Protein AF-A0A964NU23-F1 (afdb_monomer_lite)

Secondary structure (DSSP, 8-state):
--HHHHHHHHHHHHHHHHHHHHHHTSPPPTT---SS-HHHHHHHHHHHHHHHHHHHHHHHH------SS--

Sequence (71 aa):
MSLELTLALMALTGAALGFTLWRERRPAEPFKPKLVPWLFLSMTLLVILLVLTAHAVAELTGVQMKGRFGG

pLDDT: mean 87.51, std 12.1, range [39.34, 98.06]

Structure (mmCIF, N/CA/C/O backbone):
data_AF-A0A964NU23-F1
#
_entry.id   AF-A0A964NU23-F1
#
loop_
_atom_site.group_PDB
_atom_site.id
_atom_site.type_symbol
_atom_site.label_atom_id
_atom_site.label_alt_id
_atom_site.label_comp_id
_atom_site.label_asym_id
_atom_site.label_entity_id
_atom_site.label_seq_id
_atom_site.pdbx_PDB_ins_code
_atom_site.Cartn_x
_atom_site.Cartn_y
_atom_site.Cartn_z
_atom_site.occupancy
_atom_site.B_iso_or_equiv
_atom_site.auth_seq_id
_atom_site.auth_comp_id
_atom_site.auth_asym_id
_atom_site.auth_atom_id
_atom_site.pdbx_PDB_model_num
ATOM 1 N N . MET A 1 1 ? -0.630 -3.843 -19.988 1.00 62.94 1 MET A N 1
ATOM 2 C CA . MET A 1 1 ? -1.451 -2.678 -19.586 1.00 62.94 1 MET A CA 1
ATOM 3 C C . MET A 1 1 ? -0.693 -1.433 -20.019 1.00 62.94 1 MET A C 1
ATOM 5 O O . MET A 1 1 ? 0.470 -1.594 -20.358 1.00 62.94 1 MET A O 1
ATOM 9 N N . SER A 1 2 ? -1.313 -0.255 -20.105 1.00 87.50 2 SER A N 1
ATOM 10 C CA . SER A 1 2 ? -0.542 0.974 -20.336 1.00 87.50 2 SER A CA 1
ATOM 11 C C . SER A 1 2 ? 0.059 1.469 -19.021 1.00 87.50 2 SER A C 1
ATOM 13 O O . SER A 1 2 ? -0.578 1.351 -17.971 1.00 87.50 2 SER A O 1
ATOM 15 N N . LEU A 1 3 ? 1.243 2.076 -19.091 1.00 86.88 3 LEU A N 1
ATOM 16 C CA . LEU A 1 3 ? 1.918 2.708 -17.957 1.00 86.88 3 LEU A CA 1
ATOM 17 C C . LEU A 1 3 ? 0.994 3.645 -17.168 1.00 86.88 3 LEU A C 1
ATOM 19 O O . LEU A 1 3 ? 0.985 3.625 -15.940 1.00 86.88 3 LEU A O 1
ATOM 23 N N . GLU A 1 4 ? 0.171 4.428 -17.867 1.00 91.94 4 GLU A N 1
ATOM 24 C CA . GLU A 1 4 ? -0.804 5.343 -17.264 1.00 91.94 4 GLU A CA 1
ATOM 25 C C . GLU A 1 4 ? -1.794 4.612 -16.349 1.00 91.94 4 GLU A C 1
ATOM 27 O O . GLU A 1 4 ? -2.033 5.035 -15.215 1.00 91.94 4 GLU A O 1
ATOM 32 N N . LEU A 1 5 ? -2.332 3.477 -16.810 1.00 92.62 5 LEU A N 1
ATOM 33 C CA . LEU A 1 5 ? -3.237 2.650 -16.019 1.00 92.62 5 LEU A CA 1
ATOM 34 C C . LEU A 1 5 ? -2.512 2.040 -14.815 1.00 92.62 5 LEU A C 1
ATOM 36 O O . LEU A 1 5 ? -3.058 2.033 -13.712 1.00 92.62 5 LEU A O 1
ATOM 40 N N . THR A 1 6 ? -1.277 1.570 -15.003 1.00 92.50 6 THR A N 1
ATOM 41 C CA . THR A 1 6 ? -0.449 1.022 -13.920 1.00 92.50 6 THR A CA 1
ATOM 42 C C . THR A 1 6 ? -0.235 2.063 -12.820 1.00 92.50 6 THR A C 1
ATOM 44 O O . THR A 1 6 ? -0.461 1.774 -11.645 1.00 92.50 6 THR A O 1
ATOM 47 N N . LEU A 1 7 ? 0.110 3.300 -13.187 1.00 94.31 7 LEU A N 1
ATOM 48 C CA . LEU A 1 7 ? 0.307 4.404 -12.245 1.00 94.31 7 LEU A CA 1
ATOM 49 C C . LEU A 1 7 ? -0.990 4.798 -11.526 1.00 94.31 7 LEU A C 1
ATOM 51 O O . LEU A 1 7 ? -0.976 5.002 -10.310 1.00 94.31 7 LEU A O 1
ATOM 55 N N . ALA A 1 8 ? -2.120 4.849 -12.237 1.00 96.62 8 ALA A N 1
ATOM 56 C CA . ALA A 1 8 ? -3.423 5.121 -11.631 1.00 96.62 8 ALA A CA 1
ATOM 57 C C . ALA A 1 8 ? -3.799 4.048 -10.592 1.00 96.62 8 ALA A C 1
ATOM 59 O O . ALA A 1 8 ? -4.216 4.370 -9.475 1.00 96.62 8 ALA A O 1
ATOM 60 N N . LEU A 1 9 ? -3.586 2.770 -10.920 1.00 96.12 9 LEU A N 1
ATOM 61 C CA . LEU A 1 9 ? -3.818 1.654 -10.002 1.00 96.12 9 LEU A CA 1
ATOM 62 C C . LEU A 1 9 ? -2.865 1.685 -8.802 1.00 96.12 9 LEU A C 1
ATOM 64 O O . LEU A 1 9 ? -3.298 1.406 -7.683 1.00 96.12 9 LEU A O 1
ATOM 68 N N . MET A 1 10 ? -1.598 2.059 -8.995 1.00 95.69 10 MET A N 1
ATOM 69 C CA . MET A 1 10 ? -0.643 2.234 -7.896 1.00 95.69 10 MET A CA 1
ATOM 70 C C . MET A 1 10 ? -1.083 3.342 -6.939 1.00 95.69 10 MET A C 1
ATOM 72 O O . MET A 1 10 ? -1.073 3.129 -5.728 1.00 95.69 10 MET A O 1
ATOM 76 N N . ALA A 1 11 ? -1.516 4.495 -7.458 1.00 97.56 11 ALA A N 1
ATOM 77 C CA . ALA A 1 11 ? -1.993 5.605 -6.636 1.00 97.56 11 ALA A CA 1
ATOM 78 C C . ALA A 1 11 ? -3.233 5.214 -5.814 1.00 97.56 11 ALA A C 1
ATOM 80 O O . ALA A 1 11 ? -3.272 5.437 -4.602 1.00 97.56 11 ALA A O 1
ATOM 81 N N . LEU A 1 12 ? -4.215 4.563 -6.447 1.00 97.75 12 LEU A N 1
ATOM 82 C CA . LEU A 1 12 ? -5.424 4.075 -5.777 1.00 97.75 12 LEU A CA 1
ATOM 83 C C . LEU A 1 12 ? -5.103 3.023 -4.707 1.00 97.75 12 LEU A C 1
ATOM 85 O O . LEU A 1 12 ? -5.584 3.114 -3.576 1.00 97.75 12 LEU A O 1
ATOM 89 N N . THR A 1 13 ? -4.254 2.049 -5.040 1.00 97.50 13 THR A N 1
ATOM 90 C CA . THR A 1 13 ? -3.850 0.982 -4.113 1.00 97.50 13 THR A CA 1
ATOM 91 C C . THR A 1 13 ? -3.053 1.550 -2.940 1.00 97.50 13 THR A C 1
ATOM 93 O O . THR A 1 13 ? -3.298 1.178 -1.794 1.00 97.50 13 THR A O 1
ATOM 96 N N . GLY A 1 14 ? -2.147 2.497 -3.194 1.00 97.56 14 GLY A N 1
ATOM 97 C CA . GLY A 1 14 ? -1.384 3.197 -2.162 1.00 97.56 14 GLY A CA 1
ATOM 98 C C . GLY A 1 14 ? -2.276 4.006 -1.218 1.00 97.56 14 GLY A C 1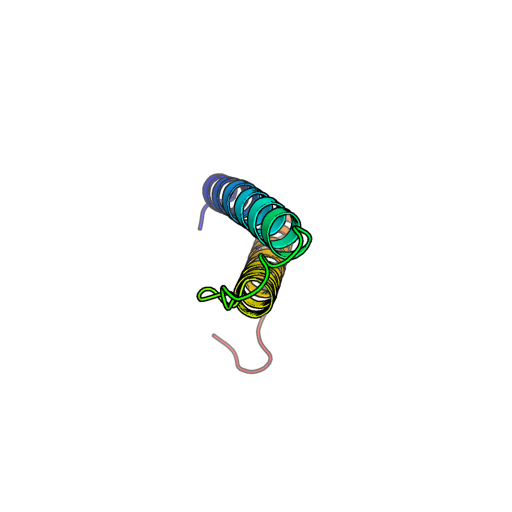
ATOM 99 O O . GLY A 1 14 ? -2.109 3.929 -0.000 1.00 97.56 14 GLY A O 1
ATOM 100 N N . ALA A 1 15 ? -3.277 4.715 -1.750 1.00 98.06 15 ALA A N 1
ATOM 101 C CA . ALA A 1 15 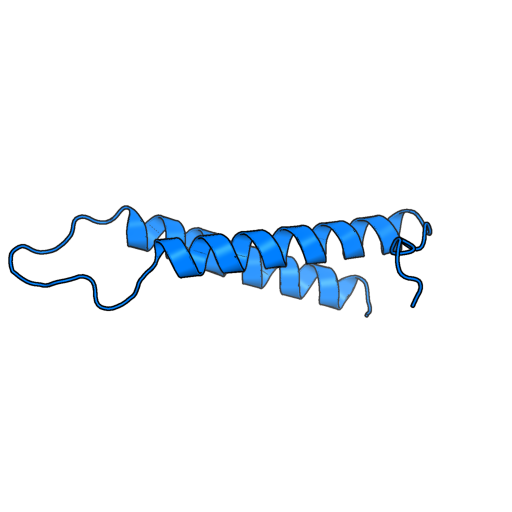? -4.258 5.436 -0.941 1.00 98.06 15 ALA A CA 1
ATOM 102 C C . ALA A 1 15 ? -5.087 4.482 -0.063 1.00 98.06 15 ALA A C 1
ATOM 104 O O . ALA A 1 15 ? -5.253 4.726 1.135 1.00 98.06 15 ALA A O 1
ATOM 105 N N . ALA A 1 16 ? -5.547 3.360 -0.624 1.00 97.50 16 ALA A N 1
ATOM 106 C CA . ALA A 1 16 ? -6.262 2.328 0.123 1.00 97.50 16 ALA A CA 1
ATOM 107 C C . ALA A 1 16 ? -5.381 1.692 1.214 1.00 97.50 16 ALA A C 1
ATOM 109 O O . ALA A 1 16 ? -5.828 1.494 2.346 1.00 97.50 16 ALA A O 1
ATOM 110 N N . LEU A 1 17 ? -4.108 1.418 0.917 1.00 97.50 17 LEU A N 1
ATOM 111 C CA . LEU A 1 17 ? -3.150 0.894 1.890 1.00 97.50 17 LEU A CA 1
ATOM 112 C C . LEU A 1 17 ? -2.939 1.889 3.040 1.00 97.50 17 LEU A C 1
ATOM 114 O O . LEU A 1 17 ? -3.026 1.517 4.209 1.00 97.50 17 LEU A O 1
ATOM 118 N N . GLY A 1 18 ? -2.743 3.170 2.723 1.00 96.88 18 GLY A N 1
ATOM 119 C CA . GLY A 1 18 ? -2.635 4.230 3.723 1.00 96.88 18 GLY A CA 1
ATOM 120 C C . GLY A 1 18 ? -3.881 4.325 4.607 1.00 96.88 18 GLY A C 1
ATOM 121 O O . GLY A 1 18 ? -3.770 4.376 5.834 1.00 96.88 18 GLY A O 1
ATOM 122 N N . PHE A 1 19 ? -5.070 4.268 4.002 1.00 96.75 19 PHE A N 1
ATOM 123 C CA . PHE A 1 19 ? -6.342 4.280 4.724 1.00 96.75 19 PHE A CA 1
ATOM 124 C C . PHE A 1 19 ? -6.494 3.077 5.666 1.00 96.75 19 PHE A C 1
ATOM 126 O O . PHE A 1 19 ? -6.858 3.248 6.831 1.00 96.75 19 PHE A O 1
ATOM 133 N N . THR A 1 20 ? -6.192 1.865 5.197 1.00 95.81 20 THR A N 1
ATOM 134 C CA . THR A 1 20 ? -6.320 0.642 6.009 1.00 95.81 20 THR A CA 1
ATOM 135 C C . THR A 1 20 ? -5.340 0.627 7.179 1.00 95.81 20 THR A C 1
ATOM 137 O O . THR A 1 20 ? -5.740 0.312 8.299 1.00 95.81 20 THR A O 1
ATOM 140 N N . LEU A 1 21 ? -4.093 1.060 6.970 1.00 95.25 21 LEU A N 1
ATOM 141 C CA . LEU A 1 21 ? -3.105 1.218 8.042 1.00 95.25 21 LEU A CA 1
ATOM 142 C C . LEU A 1 21 ? -3.526 2.281 9.061 1.00 95.25 21 LEU A C 1
ATOM 144 O O . LEU A 1 21 ? -3.414 2.066 10.269 1.00 95.25 21 LEU A O 1
ATOM 148 N N . TRP A 1 22 ? -4.042 3.419 8.595 1.00 94.62 22 TRP A N 1
ATOM 149 C CA . TRP A 1 22 ? -4.576 4.460 9.470 1.00 94.62 22 TRP A CA 1
ATOM 150 C C . TRP A 1 22 ? -5.757 3.956 10.303 1.00 94.62 22 TRP A C 1
ATOM 152 O O . TRP A 1 22 ? -5.834 4.220 11.504 1.00 94.62 22 TRP A O 1
ATOM 162 N N . ARG A 1 23 ? -6.666 3.193 9.686 1.00 92.19 23 ARG A N 1
ATOM 163 C CA . ARG A 1 23 ? -7.836 2.637 10.364 1.00 92.19 23 ARG A CA 1
ATOM 164 C C . ARG A 1 23 ? -7.459 1.559 11.372 1.00 92.19 23 ARG A C 1
ATOM 166 O O . ARG A 1 23 ? -8.074 1.517 12.440 1.00 92.19 23 ARG A O 1
ATOM 173 N N . GLU A 1 24 ? -6.450 0.746 11.071 1.00 89.94 24 GLU A N 1
ATOM 174 C CA . GLU A 1 24 ? -5.965 -0.304 11.966 1.00 89.94 24 GLU A CA 1
ATOM 175 C C . GLU A 1 24 ? -5.325 0.263 13.237 1.00 89.94 24 GLU A C 1
ATOM 177 O O . GLU A 1 24 ? -5.588 -0.240 14.330 1.00 89.94 24 GLU A O 1
ATOM 182 N N . ARG A 1 25 ? -4.572 1.365 13.106 1.00 89.19 25 ARG A N 1
ATOM 183 C CA . ARG A 1 25 ? -3.931 2.081 14.224 1.00 89.19 25 ARG A CA 1
ATOM 184 C C . ARG A 1 25 ? -4.911 2.777 15.167 1.00 89.19 25 ARG A C 1
ATOM 186 O O . ARG A 1 25 ? -4.504 3.229 16.235 1.00 89.19 25 ARG A O 1
ATOM 193 N N . ARG A 1 26 ? -6.187 2.902 14.796 1.00 88.31 26 ARG A N 1
ATOM 194 C CA . ARG A 1 26 ? -7.190 3.469 15.698 1.00 88.31 26 ARG A CA 1
ATOM 195 C C . ARG A 1 26 ? -7.512 2.476 16.825 1.00 88.31 26 ARG A C 1
ATOM 197 O O . ARG A 1 26 ? -7.690 1.289 16.537 1.00 88.31 26 ARG A O 1
ATOM 204 N N . PRO A 1 27 ? -7.643 2.952 18.077 1.00 82.88 27 PRO A N 1
ATOM 205 C CA . PRO A 1 27 ? -7.969 2.097 19.212 1.00 82.88 27 PRO A CA 1
ATOM 206 C C . PRO A 1 27 ? -9.292 1.365 18.972 1.00 82.88 27 PRO A C 1
ATOM 208 O O . PRO A 1 27 ? -10.224 1.916 18.376 1.00 82.88 27 PRO A O 1
ATOM 211 N N . ALA A 1 28 ? -9.353 0.107 19.407 1.00 80.62 28 ALA A N 1
ATOM 212 C CA . ALA A 1 28 ? -10.598 -0.646 19.406 1.00 80.62 28 ALA A CA 1
ATOM 213 C C . ALA A 1 28 ? -11.532 -0.065 20.475 1.00 80.62 28 ALA A C 1
ATOM 215 O O . ALA A 1 28 ? -11.097 0.238 21.587 1.00 80.62 28 ALA A O 1
ATOM 216 N N . GLU A 1 29 ? -12.808 0.104 20.132 1.00 84.62 29 GLU A N 1
ATOM 217 C CA . GLU A 1 29 ? -13.812 0.494 21.117 1.00 84.62 29 GLU A CA 1
ATOM 218 C C . GLU A 1 29 ? -13.993 -0.651 22.129 1.00 84.62 29 GLU A C 1
ATOM 220 O O . GLU A 1 29 ? -14.108 -1.814 21.721 1.00 84.62 29 GLU A O 1
ATOM 225 N N . PRO A 1 30 ? -14.033 -0.358 23.442 1.00 80.62 30 PRO A N 1
ATOM 226 C CA . PRO A 1 30 ? -14.347 -1.368 24.443 1.00 80.62 30 PRO A CA 1
ATOM 227 C C . PRO A 1 30 ? -1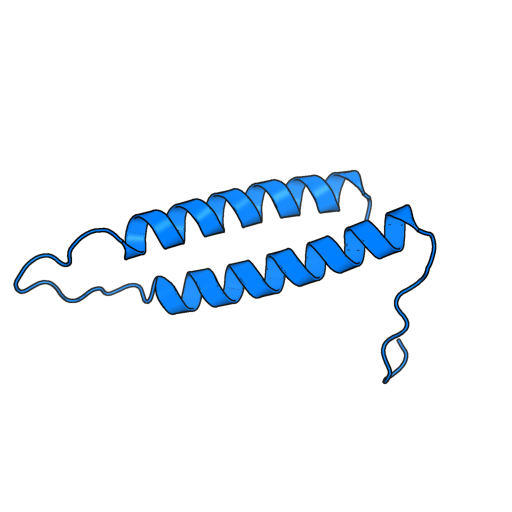5.680 -2.042 24.099 1.00 80.62 30 PRO A C 1
ATOM 229 O O . PRO A 1 30 ? -16.643 -1.367 23.739 1.00 80.62 30 PRO A O 1
ATOM 232 N N . PHE A 1 31 ? -15.735 -3.372 24.199 1.00 84.56 31 PHE A N 1
ATOM 233 C CA . PHE A 1 31 ? -16.930 -4.187 23.920 1.00 84.56 31 PHE A CA 1
ATOM 234 C C . PHE A 1 31 ? -17.430 -4.193 22.465 1.00 84.56 31 PHE A C 1
ATOM 236 O O . PHE A 1 31 ? -18.475 -4.780 22.191 1.00 84.56 31 PHE A O 1
ATOM 243 N N . LYS A 1 32 ? -16.686 -3.613 21.512 1.00 82.00 32 LYS A N 1
ATOM 244 C CA . LYS A 1 32 ? -16.984 -3.735 20.078 1.00 82.00 32 LYS A CA 1
ATOM 245 C C . LYS A 1 32 ? -15.820 -4.392 19.333 1.00 82.00 32 LYS A C 1
ATOM 247 O O . LYS A 1 32 ? -14.803 -3.738 19.086 1.00 82.00 32 LYS A O 1
ATOM 252 N N . PRO A 1 33 ? -15.943 -5.676 18.954 1.00 80.19 33 PRO A N 1
ATOM 253 C CA . PRO A 1 33 ? -14.901 -6.346 18.190 1.00 80.19 33 PRO A CA 1
ATOM 254 C C . PRO A 1 33 ? -14.727 -5.689 16.815 1.00 80.19 33 PRO A C 1
ATOM 256 O O . PRO A 1 33 ? -15.692 -5.268 16.173 1.00 80.19 33 PRO A O 1
ATOM 259 N N . LYS A 1 34 ? -13.479 -5.614 16.340 1.00 81.44 34 LYS A N 1
ATOM 260 C CA . LYS A 1 34 ? -13.177 -5.175 14.972 1.00 81.44 34 LYS A CA 1
ATOM 261 C C . LYS A 1 34 ? -13.730 -6.220 13.992 1.00 81.44 34 LYS A C 1
ATOM 263 O O . LYS A 1 34 ? -13.178 -7.306 13.880 1.00 81.44 34 LYS A O 1
ATOM 268 N N . LEU A 1 35 ? -14.810 -5.882 13.284 1.00 86.88 35 LEU A N 1
ATOM 269 C CA . LEU A 1 35 ? -15.442 -6.768 12.291 1.00 86.88 35 LEU A CA 1
ATOM 270 C C . LEU A 1 35 ? -14.610 -6.922 11.012 1.00 86.88 35 LEU A C 1
ATOM 272 O O . LEU A 1 35 ? -14.677 -7.946 10.341 1.00 86.88 35 LEU A O 1
ATOM 276 N N . VAL A 1 36 ? -13.837 -5.891 10.667 1.00 88.75 36 VAL A N 1
ATOM 277 C CA . VAL A 1 36 ? -12.994 -5.881 9.471 1.00 88.75 36 VAL A CA 1
ATOM 278 C C . VAL A 1 36 ? -11.554 -6.201 9.876 1.00 88.75 36 VAL A C 1
ATOM 280 O O . VAL A 1 36 ? -10.989 -5.472 10.699 1.00 88.75 36 VAL A O 1
ATOM 283 N N . PRO A 1 37 ? -10.928 -7.240 9.295 1.00 90.62 37 PRO A N 1
ATOM 284 C CA . PRO A 1 37 ? -9.530 -7.566 9.547 1.00 90.62 37 PRO A CA 1
ATOM 285 C C . PRO A 1 37 ? -8.615 -6.616 8.756 1.00 90.62 37 PRO A C 1
ATOM 287 O O . PRO A 1 37 ? -8.045 -6.981 7.728 1.00 90.62 37 PRO A O 1
ATOM 290 N N . TRP A 1 38 ? -8.473 -5.372 9.223 1.00 92.69 38 TRP A N 1
ATOM 291 C CA . TRP A 1 38 ? -7.716 -4.325 8.518 1.00 92.69 38 TRP A CA 1
ATOM 292 C C . TRP A 1 38 ? -6.250 -4.691 8.274 1.00 92.69 38 TRP A C 1
ATOM 294 O O . TRP A 1 38 ? -5.695 -4.294 7.252 1.00 92.69 38 TRP A O 1
ATOM 304 N N . LEU A 1 39 ? -5.633 -5.466 9.174 1.00 91.62 39 LEU A N 1
ATOM 305 C CA . LEU A 1 39 ? -4.275 -5.980 8.984 1.00 91.62 39 LEU A CA 1
ATOM 306 C C . LEU A 1 39 ? -4.190 -6.943 7.794 1.00 91.62 39 LEU A C 1
ATOM 308 O O . LEU A 1 39 ? -3.263 -6.858 6.998 1.00 91.62 39 LEU A O 1
ATOM 312 N N . PHE A 1 40 ? -5.162 -7.843 7.646 1.00 93.69 40 PHE A N 1
ATOM 313 C CA . PHE A 1 40 ? -5.190 -8.753 6.504 1.00 93.69 40 PHE A CA 1
ATOM 314 C C . PHE A 1 40 ? -5.360 -7.967 5.200 1.00 93.69 40 PHE A C 1
ATOM 316 O O . PHE A 1 40 ? -4.607 -8.166 4.250 1.00 93.69 40 PHE A O 1
ATOM 323 N N . LEU A 1 41 ? -6.284 -7.002 5.194 1.00 95.38 41 LEU A N 1
ATOM 324 C CA . LEU A 1 41 ? -6.532 -6.154 4.032 1.00 95.38 41 LEU A CA 1
ATOM 325 C C . LEU A 1 41 ? -5.302 -5.315 3.647 1.00 95.38 41 LEU A C 1
ATOM 327 O O . LEU A 1 41 ? -4.988 -5.204 2.463 1.00 95.38 41 LEU A O 1
ATOM 331 N N . SER A 1 42 ? -4.574 -4.762 4.622 1.00 95.25 42 SER A N 1
ATOM 332 C CA . SER A 1 42 ? -3.354 -3.996 4.353 1.00 95.25 42 SER A CA 1
ATOM 333 C C . SER A 1 42 ? -2.229 -4.875 3.800 1.00 95.25 42 SER A C 1
ATOM 335 O O . SER A 1 42 ? -1.549 -4.461 2.864 1.00 95.25 42 SER A O 1
ATOM 337 N N . MET A 1 43 ? -2.072 -6.113 4.285 1.00 96.56 43 MET A N 1
ATOM 338 C CA . MET A 1 43 ? -1.118 -7.073 3.713 1.00 96.56 43 MET A CA 1
ATOM 339 C C . MET A 1 43 ? -1.463 -7.424 2.261 1.00 96.56 43 MET A C 1
ATOM 341 O O . MET A 1 43 ? -0.579 -7.437 1.406 1.00 96.56 43 MET A O 1
ATOM 345 N N . THR A 1 44 ? -2.743 -7.651 1.948 1.00 96.69 44 THR A N 1
ATOM 346 C CA . THR A 1 44 ? -3.180 -7.905 0.566 1.00 96.69 44 THR A CA 1
ATOM 347 C C . THR A 1 44 ? -2.883 -6.713 -0.346 1.00 96.69 44 THR A C 1
ATOM 349 O O . THR A 1 44 ? -2.305 -6.889 -1.417 1.00 96.69 44 THR A O 1
ATOM 352 N N . LEU A 1 45 ? -3.222 -5.495 0.086 1.00 97.25 45 LEU A N 1
ATOM 353 C CA . LEU A 1 45 ? -2.951 -4.272 -0.677 1.00 97.25 45 LEU A CA 1
ATOM 354 C C . LEU A 1 45 ? -1.450 -4.036 -0.880 1.00 97.25 45 LEU A C 1
ATOM 356 O O . LEU A 1 45 ? -1.043 -3.601 -1.954 1.00 97.25 45 LEU A O 1
ATOM 360 N N . LEU A 1 46 ? -0.623 -4.366 0.115 1.00 97.38 46 LEU A N 1
ATOM 361 C CA . LEU A 1 46 ? 0.830 -4.288 0.004 1.00 97.38 46 LEU A CA 1
ATOM 362 C C . LEU A 1 46 ? 1.365 -5.230 -1.083 1.00 97.38 46 LEU A C 1
ATOM 364 O O . LEU A 1 46 ? 2.162 -4.803 -1.914 1.00 97.38 46 LEU A O 1
ATOM 368 N N . VAL A 1 47 ? 0.902 -6.484 -1.122 1.00 97.69 47 VAL A N 1
ATOM 369 C CA . VAL A 1 47 ? 1.298 -7.446 -2.167 1.00 97.69 47 VAL A CA 1
ATOM 370 C C . VAL A 1 47 ? 0.884 -6.952 -3.554 1.00 97.69 47 VAL A C 1
ATOM 372 O O . VAL A 1 47 ? 1.694 -6.983 -4.477 1.00 97.69 47 VAL A O 1
ATOM 375 N N . ILE A 1 48 ? -0.341 -6.438 -3.702 1.00 96.38 48 ILE A N 1
ATOM 376 C CA . ILE A 1 48 ? -0.816 -5.865 -4.972 1.00 96.38 48 ILE A CA 1
ATOM 377 C C . ILE A 1 48 ? 0.077 -4.696 -5.403 1.00 96.38 48 ILE A C 1
ATOM 379 O O . ILE A 1 48 ? 0.501 -4.636 -6.55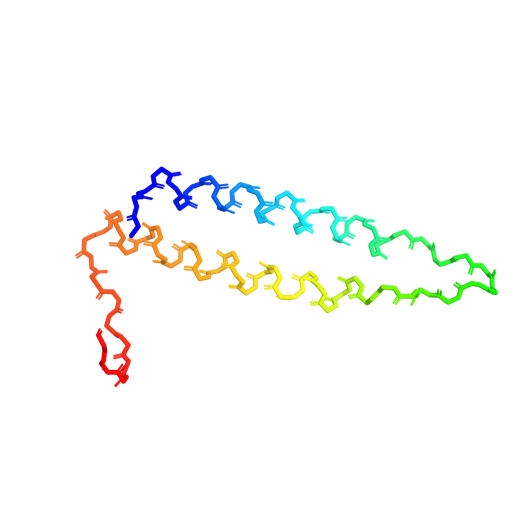6 1.00 96.38 48 ILE A O 1
ATOM 383 N N . LEU A 1 49 ? 0.411 -3.790 -4.481 1.00 96.38 49 LEU A N 1
ATOM 384 C CA . LEU A 1 49 ? 1.264 -2.641 -4.772 1.00 96.38 49 LEU A CA 1
ATOM 385 C C . LEU A 1 49 ? 2.673 -3.064 -5.213 1.00 96.38 49 LEU A C 1
ATOM 387 O O . LEU A 1 49 ? 3.228 -2.469 -6.137 1.00 96.38 49 LEU A O 1
ATOM 391 N N . LEU A 1 50 ? 3.236 -4.114 -4.608 1.00 95.56 50 LEU A N 1
ATOM 392 C CA . LEU A 1 50 ? 4.520 -4.683 -5.026 1.00 95.56 50 LEU A CA 1
ATOM 393 C C . LEU A 1 50 ? 4.453 -5.268 -6.443 1.00 95.56 50 LEU A C 1
ATOM 395 O O . LEU A 1 50 ? 5.357 -5.026 -7.240 1.00 95.56 50 LEU A O 1
ATOM 399 N N . VAL A 1 51 ? 3.374 -5.978 -6.787 1.00 94.31 51 VAL A N 1
ATOM 400 C CA . VAL A 1 51 ? 3.170 -6.521 -8.142 1.00 94.31 51 VAL A CA 1
ATOM 401 C C . VAL A 1 51 ? 3.046 -5.399 -9.173 1.00 94.31 51 VAL A C 1
ATOM 403 O O . VAL A 1 51 ? 3.697 -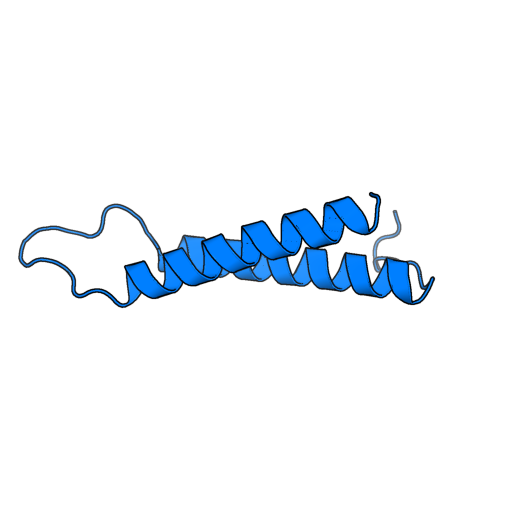5.453 -10.215 1.00 94.31 51 VAL A O 1
ATOM 406 N N . LEU A 1 52 ? 2.266 -4.354 -8.879 1.00 93.94 52 LEU A N 1
ATOM 407 C CA . LEU A 1 52 ? 2.143 -3.185 -9.755 1.00 93.94 52 LEU A CA 1
ATOM 408 C C . LEU A 1 52 ? 3.481 -2.456 -9.922 1.00 93.94 52 LEU A C 1
ATOM 410 O O . LEU A 1 52 ? 3.816 -2.037 -11.025 1.00 93.94 52 LEU A O 1
ATOM 414 N N . THR A 1 53 ? 4.275 -2.366 -8.853 1.00 92.94 53 THR A N 1
ATOM 415 C CA . THR A 1 53 ? 5.626 -1.791 -8.910 1.00 92.94 53 THR A CA 1
ATOM 416 C C . THR A 1 53 ? 6.538 -2.623 -9.811 1.00 92.94 53 THR A C 1
ATOM 418 O O . THR A 1 53 ? 7.227 -2.066 -10.661 1.00 92.94 53 THR A O 1
ATOM 421 N N . ALA A 1 54 ? 6.515 -3.954 -9.686 1.00 91.69 54 ALA A N 1
ATOM 422 C CA . ALA A 1 54 ? 7.267 -4.839 -10.573 1.00 91.69 54 ALA A CA 1
ATOM 423 C C . ALA A 1 54 ? 6.832 -4.676 -12.040 1.00 91.69 54 ALA A C 1
ATOM 425 O O . ALA A 1 54 ? 7.685 -4.631 -12.926 1.00 91.69 54 ALA A O 1
ATOM 426 N N . HIS A 1 55 ? 5.528 -4.524 -12.295 1.00 90.31 55 HIS A N 1
ATOM 427 C CA . HIS A 1 55 ? 5.007 -4.259 -13.636 1.00 90.3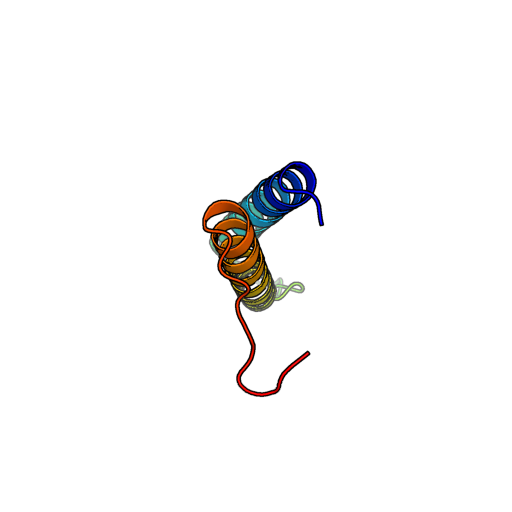1 55 HIS A CA 1
ATOM 428 C C . HIS A 1 55 ? 5.502 -2.918 -14.192 1.00 90.31 55 HIS A C 1
ATOM 430 O O . HIS A 1 55 ? 6.030 -2.880 -15.298 1.00 90.31 55 HIS A O 1
ATOM 436 N N . ALA A 1 56 ? 5.408 -1.841 -13.407 1.00 91.31 56 ALA A N 1
ATOM 437 C CA . ALA A 1 56 ? 5.892 -0.521 -13.803 1.00 91.31 56 ALA A CA 1
ATOM 438 C C . ALA A 1 56 ? 7.400 -0.534 -14.102 1.00 91.31 56 ALA A C 1
ATOM 440 O O . ALA A 1 56 ? 7.840 0.033 -15.097 1.00 91.31 56 ALA A O 1
ATOM 441 N N . VAL A 1 57 ? 8.201 -1.224 -13.282 1.00 90.69 57 VAL A N 1
ATOM 442 C CA . VAL A 1 57 ? 9.647 -1.369 -13.513 1.00 90.69 57 VAL A CA 1
ATOM 443 C C . VAL A 1 57 ? 9.932 -2.155 -14.794 1.00 90.69 57 VAL A C 1
ATOM 445 O O . VAL A 1 57 ? 10.797 -1.750 -15.568 1.00 90.69 57 VAL A O 1
ATOM 448 N N . ALA A 1 58 ? 9.215 -3.251 -15.049 1.00 88.81 58 ALA A N 1
ATOM 449 C CA . ALA A 1 58 ? 9.360 -4.029 -16.281 1.00 88.81 58 ALA A CA 1
ATOM 450 C C . ALA A 1 58 ? 9.036 -3.190 -17.528 1.00 88.81 58 ALA A C 1
ATOM 452 O O . ALA A 1 58 ? 9.773 -3.225 -18.512 1.00 88.81 58 ALA A O 1
ATOM 453 N N . GLU A 1 59 ? 7.965 -2.398 -17.463 1.00 87.00 59 GLU A N 1
ATOM 454 C CA . GLU A 1 59 ? 7.532 -1.517 -18.550 1.00 87.00 59 GLU A CA 1
ATOM 455 C C . GLU A 1 59 ? 8.542 -0.384 -18.800 1.00 87.00 59 GLU A C 1
ATOM 457 O O . GLU A 1 59 ? 8.881 -0.104 -19.946 1.00 87.00 59 GLU A O 1
ATOM 462 N N . LEU A 1 60 ? 9.100 0.207 -17.737 1.00 86.94 60 LEU A N 1
ATOM 463 C CA . LEU A 1 60 ? 10.102 1.276 -17.833 1.00 86.94 60 LEU A CA 1
ATOM 464 C C . LEU A 1 60 ? 11.482 0.788 -18.296 1.00 86.94 60 LEU A C 1
ATOM 466 O O . LEU A 1 60 ? 12.205 1.529 -18.956 1.00 86.94 60 LEU A O 1
ATOM 470 N N . THR A 1 61 ? 11.875 -0.434 -17.933 1.00 86.38 61 THR A N 1
ATOM 471 C CA . THR A 1 61 ? 13.197 -0.992 -18.275 1.00 86.38 61 THR A CA 1
ATOM 472 C C . THR A 1 61 ? 13.199 -1.778 -19.584 1.00 86.38 61 THR A C 1
ATOM 474 O O . THR A 1 61 ? 14.266 -2.136 -20.078 1.00 86.38 61 THR A O 1
ATOM 477 N N . GLY A 1 62 ? 12.023 -2.087 -20.141 1.00 77.12 62 GLY A N 1
ATOM 478 C CA . GLY A 1 62 ? 11.874 -2.968 -21.303 1.00 77.12 62 GLY A CA 1
ATOM 479 C C . GLY A 1 62 ? 12.223 -4.436 -21.019 1.00 77.12 62 GLY A C 1
ATOM 480 O O . GLY A 1 62 ? 12.143 -5.276 -21.916 1.00 77.12 62 GLY A O 1
ATOM 481 N N . VAL A 1 63 ? 12.597 -4.770 -19.779 1.00 73.81 63 VAL A N 1
ATOM 482 C CA . VAL A 1 63 ? 12.913 -6.134 -19.360 1.00 73.81 63 VAL A CA 1
ATOM 483 C C . VAL A 1 63 ? 11.613 -6.820 -18.967 1.00 73.81 63 VAL A C 1
ATOM 485 O O . VAL A 1 63 ? 11.064 -6.599 -17.888 1.00 73.81 63 VAL A O 1
ATOM 488 N N . GLN A 1 64 ? 11.120 -7.685 -19.851 1.00 67.69 64 GLN A N 1
ATOM 489 C CA . GLN A 1 64 ? 10.009 -8.583 -19.549 1.00 67.69 64 GLN A CA 1
ATOM 490 C C . GLN A 1 64 ? 10.419 -9.471 -18.365 1.00 67.69 64 GLN A C 1
ATOM 492 O O . GLN A 1 64 ? 11.332 -10.293 -18.487 1.00 67.69 64 GLN A O 1
ATOM 497 N N . MET A 1 65 ? 9.768 -9.303 -17.208 1.00 62.22 65 MET A N 1
ATOM 498 C CA . MET A 1 65 ? 9.972 -10.187 -16.059 1.00 62.22 65 MET A CA 1
ATOM 499 C C . MET A 1 65 ? 9.426 -11.574 -16.398 1.00 62.22 65 MET A C 1
ATOM 501 O O . MET A 1 65 ? 8.256 -11.878 -16.178 1.00 62.22 65 MET A O 1
ATOM 505 N N . LYS A 1 66 ? 10.282 -12.419 -16.971 1.00 61.84 66 LYS A N 1
ATOM 506 C CA . LYS A 1 66 ? 9.943 -13.799 -17.300 1.00 61.84 66 LYS A CA 1
ATOM 507 C C . LYS A 1 66 ? 9.879 -14.605 -16.005 1.00 61.84 66 LYS A C 1
ATOM 509 O O . LYS A 1 66 ? 10.897 -14.816 -15.345 1.00 61.84 66 LYS A O 1
ATOM 514 N N . GLY A 1 67 ? 8.680 -15.045 -15.631 1.00 65.12 67 GLY A N 1
ATOM 515 C CA . GLY A 1 67 ? 8.499 -15.959 -14.507 1.00 65.12 67 GLY A CA 1
ATOM 516 C C . GLY A 1 67 ? 9.297 -17.250 -14.717 1.00 65.12 67 GLY A C 1
ATOM 517 O O . GLY A 1 67 ? 9.462 -17.716 -15.845 1.00 65.12 67 GLY A O 1
ATOM 518 N N . ARG A 1 68 ? 9.779 -17.863 -13.625 1.00 68.69 68 ARG A N 1
ATOM 519 C CA . ARG A 1 68 ? 10.477 -19.166 -13.684 1.00 68.69 68 ARG A CA 1
ATOM 520 C C . ARG A 1 68 ? 9.599 -20.275 -14.285 1.00 68.69 68 ARG A C 1
ATOM 522 O O . ARG A 1 68 ? 10.116 -21.251 -14.817 1.00 68.69 68 ARG A O 1
ATOM 529 N N . PHE A 1 69 ? 8.284 -20.090 -14.232 1.00 69.25 69 PHE A N 1
ATOM 530 C CA . PHE A 1 69 ? 7.288 -20.837 -14.986 1.00 69.25 69 PHE A CA 1
ATOM 531 C C . PHE A 1 69 ? 6.795 -19.902 -16.094 1.00 69.25 69 PHE A C 1
ATOM 533 O O . PHE A 1 69 ? 6.037 -18.978 -15.817 1.00 69.25 69 PHE A O 1
ATOM 540 N N . GLY A 1 70 ? 7.341 -20.046 -17.301 1.00 48.50 70 GLY A N 1
ATOM 541 C CA . GLY A 1 70 ? 7.108 -19.109 -18.399 1.00 48.50 70 GLY A CA 1
ATOM 542 C C . GLY A 1 70 ? 5.630 -18.976 -18.772 1.00 48.50 70 GLY A C 1
ATOM 543 O O . GLY A 1 70 ? 4.936 -19.979 -18.926 1.00 48.50 70 GLY A O 1
ATOM 544 N N . GLY A 1 71 ? 5.204 -17.730 -18.948 1.00 39.34 71 GLY A N 1
ATOM 545 C CA . GLY A 1 71 ? 4.000 -17.298 -19.648 1.00 39.34 71 GLY A CA 1
ATOM 546 C C . GLY A 1 71 ? 4.348 -16.055 -20.446 1.00 39.34 71 GLY A C 1
ATOM 547 O O . GLY A 1 71 ? 5.172 -15.267 -19.921 1.00 39.34 71 GLY A O 1
#

Radius of gyration: 16.31 Å; chains: 1; bounding box: 30×26×46 Å

Foldseek 3Di:
DDLVVLVVLLVVLVVLLVVLVVVVPDDDDPPDDDPDPSVVVNVVSVVVNVVSVVVNCCVVVVPDPAPPPGD